Protein AF-A0A9E1F3G1-F1 (afdb_monomer_lite)

pLDDT: mean 95.12, std 5.22, range [64.0, 98.62]

Structure (mmCIF, N/CA/C/O backbone):
data_AF-A0A9E1F3G1-F1
#
_entry.id   AF-A0A9E1F3G1-F1
#
loop_
_atom_site.group_PDB
_atom_site.id
_atom_site.type_symbol
_atom_site.label_atom_id
_atom_site.label_alt_id
_atom_site.label_comp_id
_atom_site.label_asym_id
_atom_site.label_entity_id
_atom_site.label_seq_id
_atom_site.pdbx_PDB_ins_code
_atom_site.Cartn_x
_atom_site.Cartn_y
_atom_site.Cartn_z
_atom_site.occupancy
_atom_site.B_iso_or_equiv
_atom_site.auth_seq_id
_atom_site.auth_comp_id
_atom_site.auth_asym_id
_atom_site.auth_atom_id
_atom_site.pdbx_PDB_model_num
ATOM 1 N N . THR A 1 1 ? -1.605 -14.937 11.544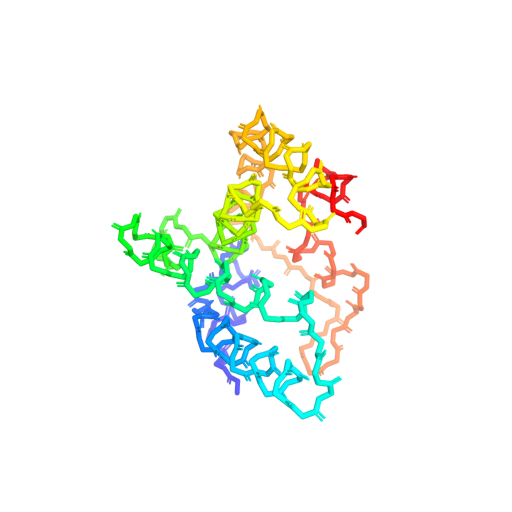 1.00 64.00 1 THR A N 1
ATOM 2 C CA . THR A 1 1 ? -2.097 -13.555 11.358 1.00 64.00 1 THR A CA 1
ATOM 3 C C . THR A 1 1 ? -2.115 -12.874 12.709 1.00 64.00 1 THR A C 1
ATOM 5 O O . THR A 1 1 ? -2.371 -13.558 13.688 1.00 64.00 1 THR A O 1
ATOM 8 N N . ALA A 1 2 ? -1.745 -11.596 12.797 1.00 84.88 2 ALA A N 1
ATOM 9 C CA . ALA A 1 2 ? -1.606 -10.868 14.062 1.00 84.88 2 ALA A CA 1
ATOM 10 C C . ALA A 1 2 ? -2.994 -10.458 14.616 1.00 84.88 2 ALA A C 1
ATOM 12 O O . ALA A 1 2 ? -3.563 -9.473 14.147 1.00 84.88 2 ALA A O 1
ATOM 13 N N . PRO A 1 3 ? -3.578 -11.190 15.588 1.00 90.81 3 PRO A N 1
ATOM 14 C CA . PRO A 1 3 ? -4.987 -11.020 15.960 1.00 90.81 3 PRO A CA 1
ATOM 15 C C . PRO A 1 3 ? -5.260 -9.692 16.678 1.00 90.81 3 PRO A C 1
ATOM 17 O O . PRO A 1 3 ? -6.358 -9.149 16.568 1.00 90.81 3 PRO A O 1
ATOM 20 N N . THR A 1 4 ? -4.259 -9.153 17.378 1.00 93.19 4 THR A N 1
ATOM 21 C CA . THR A 1 4 ? -4.335 -7.857 18.063 1.00 93.19 4 THR A CA 1
ATOM 22 C C . THR A 1 4 ? -4.555 -6.711 17.081 1.00 93.19 4 THR A C 1
ATOM 24 O O . THR A 1 4 ? -5.342 -5.821 17.371 1.00 93.19 4 THR A O 1
ATOM 27 N N . LEU A 1 5 ? -3.947 -6.773 15.892 1.00 94.25 5 LEU A N 1
ATOM 28 C CA . LEU A 1 5 ? -4.101 -5.731 14.873 1.00 94.25 5 LEU A CA 1
ATOM 29 C C . LEU A 1 5 ? -5.523 -5.685 14.313 1.00 94.25 5 LEU A C 1
ATOM 31 O O . LEU A 1 5 ? -6.065 -4.614 14.079 1.00 94.25 5 LEU A O 1
ATOM 35 N N . VAL A 1 6 ? -6.166 -6.847 14.165 1.00 93.88 6 VAL A N 1
ATOM 36 C CA . VAL A 1 6 ? -7.577 -6.913 13.752 1.00 93.88 6 VAL A CA 1
ATOM 37 C C . VAL A 1 6 ? -8.485 -6.320 14.829 1.00 93.88 6 VAL A C 1
ATOM 39 O O . VAL A 1 6 ? -9.472 -5.663 14.512 1.00 93.88 6 VAL A O 1
ATOM 42 N N . LYS A 1 7 ? -8.154 -6.528 16.110 1.00 92.94 7 LYS A N 1
ATOM 43 C CA . LYS A 1 7 ? -8.882 -5.908 17.221 1.00 92.94 7 LYS A CA 1
ATOM 44 C C . LYS A 1 7 ? -8.735 -4.383 17.199 1.00 92.94 7 LYS A C 1
ATOM 46 O O . LYS A 1 7 ? -9.735 -3.692 17.352 1.00 92.94 7 LYS A O 1
ATOM 51 N N . GLU A 1 8 ? -7.526 -3.870 16.981 1.00 93.06 8 GLU A N 1
ATOM 52 C CA . GLU A 1 8 ? -7.282 -2.426 16.870 1.00 93.06 8 GLU A CA 1
ATOM 53 C C . GLU A 1 8 ? -8.011 -1.812 15.678 1.00 93.06 8 GLU A C 1
ATOM 55 O O . GLU A 1 8 ? -8.708 -0.815 15.858 1.00 93.06 8 GLU A O 1
ATOM 60 N N . LEU A 1 9 ? -7.962 -2.458 14.509 1.00 95.81 9 LEU A N 1
ATOM 61 C CA . LEU A 1 9 ? -8.747 -2.035 13.354 1.00 95.81 9 LEU A CA 1
ATOM 62 C C . LEU A 1 9 ? -10.241 -2.035 13.688 1.00 95.81 9 LEU A C 1
ATOM 64 O O . LEU A 1 9 ? -10.928 -1.081 13.357 1.00 95.81 9 LEU A O 1
ATOM 68 N N . LYS A 1 10 ? -10.749 -3.053 14.396 1.00 95.94 10 LYS A N 1
ATOM 69 C CA . LYS A 1 10 ? -12.161 -3.098 14.793 1.00 95.94 10 LYS A CA 1
ATOM 70 C C . LYS A 1 10 ? -12.554 -1.927 15.693 1.00 95.94 10 LYS A C 1
ATOM 72 O O . LYS A 1 10 ? -13.602 -1.327 15.488 1.00 95.94 10 LYS A O 1
ATOM 77 N N . GLU A 1 11 ? -11.762 -1.663 16.727 1.00 96.25 11 GLU A N 1
ATOM 78 C CA . GLU A 1 11 ? -12.112 -0.713 17.789 1.00 96.25 11 GLU A CA 1
ATOM 79 C C . GLU A 1 11 ? -11.822 0.740 17.409 1.00 96.25 11 GLU A C 1
ATOM 81 O O . GLU A 1 11 ? -12.484 1.639 17.922 1.00 96.25 11 GLU A O 1
ATOM 86 N N . LYS A 1 12 ? -10.820 0.964 16.554 1.00 96.06 12 LYS A N 1
ATOM 87 C CA . LYS A 1 12 ? -10.267 2.293 16.271 1.00 96.06 12 LYS A CA 1
ATOM 88 C C . LYS A 1 12 ? -10.171 2.612 14.788 1.00 96.06 12 LYS A C 1
ATOM 90 O O . LYS A 1 12 ? -9.625 3.657 14.463 1.00 96.06 12 LYS A O 1
ATOM 95 N N . ASN A 1 13 ? -10.602 1.716 13.906 1.00 96.69 13 ASN A N 1
ATOM 96 C CA . ASN A 1 13 ? -10.420 1.860 12.467 1.00 96.69 13 ASN A CA 1
ATOM 97 C C . ASN A 1 13 ? -8.967 2.212 12.087 1.00 96.69 13 ASN A C 1
ATOM 99 O O . ASN A 1 13 ? -8.761 2.991 11.173 1.00 96.69 13 ASN A O 1
ATOM 103 N N . HIS A 1 14 ? -7.974 1.664 12.799 1.00 96.06 14 HIS A N 1
ATOM 104 C CA . HIS A 1 14 ? -6.549 1.914 12.555 1.00 96.06 14 HIS A CA 1
ATOM 105 C C . HIS A 1 14 ? -5.794 0.588 12.482 1.00 96.06 14 HIS A C 1
ATOM 107 O O . HIS A 1 14 ? -5.856 -0.215 13.418 1.00 96.06 14 HIS A O 1
ATOM 113 N N . LEU A 1 15 ? -5.088 0.341 11.382 1.00 96.38 15 LEU A N 1
ATOM 114 C CA . LEU A 1 15 ? -4.343 -0.884 11.111 1.00 96.38 15 LEU A CA 1
ATOM 115 C C . LEU A 1 15 ? -2.836 -0.608 11.079 1.00 96.38 15 LEU A C 1
ATOM 117 O O . LEU A 1 15 ? -2.339 0.130 10.229 1.00 96.38 15 LEU A O 1
ATOM 121 N N . LEU A 1 16 ? -2.094 -1.290 11.955 1.00 96.06 16 LEU A N 1
ATOM 122 C CA . LEU A 1 16 ? -0.626 -1.223 12.054 1.00 96.06 16 LEU A CA 1
ATOM 123 C C . LEU A 1 16 ? 0.078 -2.414 11.379 1.00 96.06 16 LEU A C 1
ATOM 125 O O . LEU A 1 16 ? 1.143 -2.849 11.817 1.00 96.06 16 LEU A O 1
ATOM 129 N N . TRP A 1 17 ? -0.538 -3.010 10.358 1.00 97.12 17 TRP A N 1
ATOM 130 C CA . TRP A 1 17 ? 0.063 -4.127 9.636 1.00 97.12 17 TRP A CA 1
ATOM 131 C C . TRP A 1 17 ? 1.067 -3.615 8.602 1.00 97.12 17 TRP A C 1
ATOM 133 O O . TRP A 1 17 ? 0.694 -3.061 7.571 1.00 97.12 17 TRP A O 1
ATOM 143 N N . ASP A 1 18 ? 2.355 -3.839 8.845 1.00 96.94 18 ASP A N 1
ATOM 144 C CA . ASP A 1 18 ? 3.379 -3.487 7.866 1.00 96.94 18 ASP A CA 1
ATOM 145 C C . ASP A 1 18 ? 3.392 -4.479 6.692 1.00 96.94 18 ASP A C 1
ATOM 147 O O . ASP A 1 18 ? 3.753 -5.650 6.833 1.00 96.94 18 ASP A O 1
ATOM 151 N N . SER A 1 19 ? 3.010 -3.980 5.516 1.00 98.12 19 SER A N 1
ATOM 152 C CA . SER A 1 19 ? 2.954 -4.745 4.266 1.00 98.12 19 SER A CA 1
ATOM 153 C C . SER A 1 19 ? 4.284 -4.750 3.500 1.00 98.12 19 SER A C 1
ATOM 155 O O . SER A 1 19 ? 4.341 -5.264 2.385 1.00 98.12 19 SER A O 1
ATOM 157 N N . LEU A 1 20 ? 5.383 -4.240 4.077 1.00 97.88 20 LEU A N 1
ATOM 158 C CA . LEU A 1 20 ? 6.707 -4.231 3.438 1.00 97.88 20 LEU A CA 1
ATOM 159 C C . LEU A 1 20 ? 7.121 -5.609 2.896 1.00 97.88 20 LEU A C 1
ATOM 161 O O . LEU A 1 20 ? 7.651 -5.714 1.790 1.00 97.88 20 LEU A O 1
ATOM 165 N N . GLY A 1 21 ? 6.845 -6.680 3.645 1.00 98.06 21 GLY A N 1
ATOM 166 C CA . GLY A 1 21 ? 7.125 -8.047 3.199 1.00 98.06 21 GLY A CA 1
ATOM 167 C C . GLY A 1 21 ? 6.362 -8.440 1.928 1.00 98.06 21 GLY A C 1
ATOM 168 O O . GLY A 1 21 ? 6.907 -9.144 1.080 1.00 98.06 21 GLY A O 1
ATOM 169 N N . GLU A 1 22 ? 5.131 -7.952 1.764 1.00 98.56 22 GLU A N 1
ATOM 170 C CA . GLU A 1 22 ? 4.305 -8.176 0.572 1.00 98.56 22 GLU A CA 1
ATOM 171 C C . GLU A 1 22 ? 4.869 -7.414 -0.631 1.00 98.56 22 GLU A C 1
ATOM 173 O O . GLU A 1 22 ? 4.962 -7.973 -1.723 1.00 98.56 22 GLU A O 1
ATOM 178 N N . PHE A 1 23 ? 5.332 -6.179 -0.423 1.00 98.50 23 PHE A N 1
ATOM 179 C CA . PHE A 1 23 ? 5.933 -5.355 -1.476 1.00 98.50 23 PHE A CA 1
ATOM 180 C C . PHE A 1 23 ? 7.233 -5.976 -2.003 1.00 98.50 23 PHE A C 1
ATOM 182 O O . PHE A 1 23 ? 7.432 -6.096 -3.214 1.00 98.50 23 PHE A O 1
ATOM 189 N N . LEU A 1 24 ? 8.090 -6.449 -1.093 1.00 98.25 24 LEU A N 1
ATOM 190 C CA . LEU A 1 24 ? 9.332 -7.145 -1.434 1.00 98.25 24 LEU A CA 1
ATOM 191 C C . LEU A 1 24 ? 9.057 -8.471 -2.156 1.00 98.25 24 LEU A C 1
ATOM 193 O O . LEU A 1 24 ? 9.705 -8.779 -3.159 1.00 98.25 24 LEU A O 1
ATOM 197 N N . ALA A 1 25 ? 8.071 -9.241 -1.686 1.00 98.56 25 ALA A N 1
ATOM 198 C CA . ALA A 1 25 ? 7.672 -10.488 -2.330 1.00 98.56 25 ALA A CA 1
ATOM 199 C C . ALA A 1 25 ? 7.104 -10.254 -3.741 1.00 98.56 25 ALA A C 1
ATOM 201 O O . ALA A 1 25 ? 7.432 -11.004 -4.663 1.00 98.56 25 ALA A O 1
ATOM 202 N N . LEU A 1 26 ? 6.294 -9.207 -3.932 1.00 98.62 26 LEU A N 1
ATOM 203 C CA . LEU A 1 26 ? 5.755 -8.828 -5.238 1.00 98.62 26 LEU A CA 1
ATOM 204 C C . LEU A 1 26 ? 6.871 -8.429 -6.205 1.00 98.62 26 LEU A C 1
ATOM 206 O O . LEU A 1 26 ? 6.881 -8.896 -7.345 1.00 98.62 26 LEU A O 1
ATOM 210 N N . SER A 1 27 ? 7.836 -7.628 -5.749 1.00 97.75 27 SER A N 1
ATOM 211 C CA . SER A 1 27 ? 8.983 -7.248 -6.573 1.00 97.75 27 SER A CA 1
ATOM 212 C C . SER A 1 27 ? 9.779 -8.469 -7.039 1.00 97.75 27 SER A C 1
ATOM 214 O O . SER A 1 27 ? 9.985 -8.633 -8.242 1.00 97.75 27 SER A O 1
ATOM 216 N N . ALA A 1 28 ? 10.124 -9.384 -6.126 1.00 98.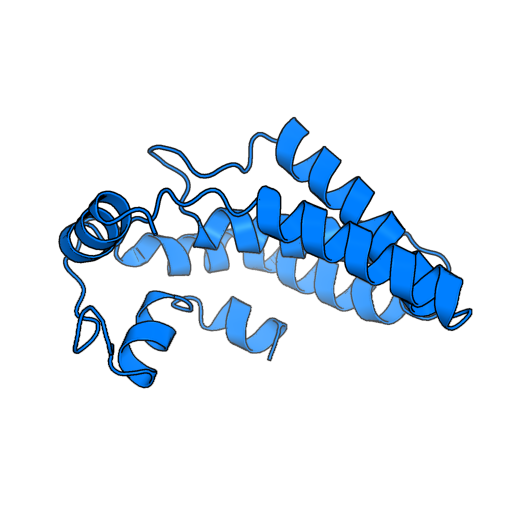06 28 ALA A N 1
ATOM 217 C CA . ALA A 1 28 ? 10.822 -10.625 -6.466 1.00 98.06 28 ALA A CA 1
ATOM 218 C C . ALA A 1 28 ? 10.001 -11.525 -7.412 1.00 98.06 28 ALA A C 1
ATOM 220 O O . ALA A 1 28 ? 10.550 -12.167 -8.311 1.00 98.06 28 ALA A O 1
ATOM 221 N N . SER A 1 29 ? 8.673 -11.557 -7.247 1.00 98.44 29 SER A N 1
ATOM 222 C CA . SER A 1 29 ? 7.765 -12.293 -8.134 1.00 98.44 29 SER A CA 1
ATOM 223 C C . SER A 1 29 ? 7.787 -11.744 -9.565 1.00 98.44 29 SER A C 1
ATOM 225 O O . SER A 1 29 ? 7.906 -12.509 -10.529 1.00 98.44 29 SER A O 1
ATOM 227 N N . LEU A 1 30 ? 7.734 -10.417 -9.714 1.00 98.25 30 LEU A N 1
ATOM 228 C CA . LEU A 1 30 ? 7.825 -9.730 -11.004 1.00 98.25 30 LEU A CA 1
ATOM 229 C C . LEU A 1 30 ? 9.201 -9.927 -11.657 1.00 98.25 30 LEU A C 1
ATOM 231 O O . LEU A 1 30 ? 9.276 -10.177 -12.860 1.00 98.25 30 LEU A O 1
ATOM 235 N N . GLU A 1 31 ? 10.275 -9.896 -10.869 1.00 97.69 31 GLU A N 1
ATOM 236 C CA . GLU A 1 31 ? 11.644 -10.148 -11.330 1.00 97.69 31 GLU A CA 1
ATOM 237 C C . GLU A 1 31 ? 11.800 -11.582 -11.867 1.00 97.69 31 GLU A C 1
ATOM 239 O O . GLU A 1 31 ? 12.320 -11.805 -12.967 1.00 97.69 31 GLU A O 1
ATOM 244 N N . HIS A 1 32 ? 11.255 -12.568 -11.146 1.00 98.06 32 HIS A N 1
ATOM 245 C CA . HIS A 1 32 ? 11.219 -13.956 -11.599 1.00 98.06 32 HIS A CA 1
ATOM 246 C C . HIS A 1 32 ? 10.401 -14.115 -12.890 1.00 98.06 32 HIS A C 1
ATOM 248 O O . HIS A 1 32 ? 10.839 -14.798 -13.821 1.00 98.06 32 HIS A O 1
ATOM 254 N N . LEU A 1 33 ? 9.236 -13.462 -12.990 1.00 97.75 33 LEU A N 1
ATOM 255 C CA . LEU A 1 33 ? 8.420 -13.458 -14.207 1.00 97.75 33 LEU A CA 1
ATOM 256 C C . LEU A 1 33 ? 9.184 -12.854 -15.393 1.00 97.75 33 LEU A C 1
ATOM 258 O O . LEU A 1 33 ? 9.157 -13.417 -16.493 1.00 97.75 33 LEU A O 1
ATOM 262 N N . ALA A 1 34 ? 9.885 -11.742 -15.172 1.00 97.12 34 ALA A N 1
ATOM 263 C CA . ALA A 1 34 ? 10.706 -11.083 -16.175 1.00 97.12 34 ALA A CA 1
ATOM 264 C C . ALA A 1 34 ? 11.800 -12.009 -16.710 1.00 97.12 34 ALA A C 1
ATOM 266 O O . ALA A 1 34 ? 11.939 -12.142 -17.925 1.00 97.12 34 ALA A O 1
ATOM 267 N N . PHE A 1 35 ? 12.519 -12.698 -15.822 1.00 97.00 35 PHE A N 1
ATOM 268 C CA . PHE A 1 35 ? 13.568 -13.646 -16.192 1.00 97.00 35 PHE A CA 1
ATOM 269 C C . PHE A 1 35 ? 13.011 -14.880 -16.919 1.00 97.00 35 PHE A C 1
ATOM 271 O O . PHE A 1 35 ? 13.433 -15.200 -18.031 1.00 97.00 35 PHE A O 1
ATOM 278 N N . PHE A 1 36 ? 12.030 -15.563 -16.321 1.00 96.88 36 PHE A N 1
ATOM 279 C CA . PHE A 1 36 ? 11.528 -16.845 -16.820 1.00 96.88 36 PHE A CA 1
ATOM 280 C C . PHE A 1 36 ? 10.732 -16.714 -18.125 1.00 96.88 36 PHE A C 1
ATOM 282 O O . PHE A 1 36 ? 10.790 -17.591 -18.988 1.00 96.88 36 PHE A O 1
ATOM 289 N N . ARG A 1 37 ? 9.967 -15.626 -18.282 1.00 96.75 37 ARG A N 1
ATOM 290 C CA . ARG A 1 37 ? 9.139 -15.374 -19.474 1.00 96.75 37 ARG A CA 1
ATOM 291 C C . ARG A 1 37 ? 9.726 -14.334 -20.421 1.00 96.75 37 ARG A C 1
ATOM 293 O O . ARG A 1 37 ? 9.084 -14.043 -21.430 1.00 96.75 37 ARG A O 1
ATOM 300 N N . GLN A 1 38 ? 10.908 -13.792 -20.120 1.00 95.62 38 GLN A N 1
ATOM 301 C CA . GLN A 1 38 ? 11.553 -12.732 -20.903 1.00 95.62 38 GLN A CA 1
ATOM 302 C C . GLN A 1 38 ? 10.613 -11.530 -21.128 1.00 95.62 38 GLN A C 1
ATOM 304 O O . GLN A 1 38 ? 10.535 -10.965 -22.220 1.00 95.62 38 GLN A O 1
ATOM 309 N N . LYS A 1 39 ? 9.845 -11.171 -20.088 1.00 95.12 39 LYS A N 1
ATOM 310 C CA . LYS A 1 39 ? 8.858 -10.082 -20.115 1.00 95.12 39 LYS A CA 1
ATOM 311 C C . LYS A 1 39 ? 9.507 -8.780 -19.669 1.00 95.12 39 LYS A C 1
ATOM 313 O O . LYS A 1 39 ? 9.817 -8.605 -18.493 1.00 95.12 39 LYS A O 1
ATOM 318 N N . LYS A 1 40 ? 9.704 -7.865 -20.618 1.00 93.44 40 LYS A N 1
ATOM 319 C CA . LYS A 1 40 ? 10.354 -6.571 -20.368 1.00 93.44 40 LYS A CA 1
ATOM 320 C C . LYS A 1 40 ? 9.504 -5.677 -19.470 1.00 93.44 40 LYS A C 1
ATOM 322 O O . LYS A 1 40 ? 10.047 -4.998 -18.614 1.00 93.44 40 LYS A O 1
ATOM 327 N N . GLU A 1 41 ? 8.188 -5.752 -19.614 1.00 93.75 41 GLU A N 1
ATOM 328 C CA . GLU A 1 41 ? 7.217 -5.003 -18.820 1.00 93.75 41 GLU A CA 1
ATOM 329 C C . GLU A 1 41 ? 7.253 -5.437 -17.348 1.00 93.75 41 GLU A C 1
ATOM 331 O O . GLU A 1 41 ? 7.224 -4.604 -16.452 1.00 93.75 41 GLU A O 1
ATOM 336 N N . ALA A 1 42 ? 7.396 -6.742 -17.084 1.00 95.88 42 ALA A N 1
ATOM 337 C CA . ALA A 1 42 ? 7.552 -7.254 -15.721 1.00 95.88 42 ALA A CA 1
ATOM 338 C C . ALA A 1 42 ? 8.873 -6.791 -15.087 1.00 95.88 42 ALA A C 1
ATOM 340 O O . ALA A 1 42 ? 8.909 -6.486 -13.897 1.00 95.88 42 ALA A O 1
ATOM 341 N N . LYS A 1 43 ? 9.943 -6.694 -15.892 1.00 95.06 43 LYS A N 1
ATOM 342 C CA . LYS A 1 43 ? 11.227 -6.143 -15.444 1.00 95.06 43 LYS A CA 1
ATOM 343 C C . LYS A 1 43 ? 11.080 -4.673 -15.054 1.00 95.06 43 LYS A C 1
ATOM 345 O O . LYS A 1 43 ? 11.504 -4.291 -13.973 1.00 95.06 43 LYS A O 1
ATOM 350 N N . GLU A 1 44 ? 10.455 -3.882 -15.920 1.00 95.00 44 GLU A N 1
ATOM 351 C CA . GLU A 1 44 ? 10.196 -2.456 -15.700 1.00 95.00 44 GLU A CA 1
ATOM 352 C C . GLU A 1 44 ? 9.382 -2.230 -14.414 1.00 95.00 44 GLU A C 1
ATOM 354 O O . GLU A 1 44 ? 9.789 -1.440 -13.563 1.00 95.00 44 GLU A O 1
ATOM 359 N N . LEU A 1 45 ? 8.308 -3.007 -14.224 1.00 96.44 45 LEU A N 1
ATOM 360 C CA . LEU A 1 45 ? 7.481 -2.986 -13.015 1.00 96.44 45 LEU A CA 1
ATOM 361 C C . LEU A 1 45 ? 8.280 -3.334 -11.751 1.00 96.44 45 LEU A C 1
ATOM 363 O O . LEU A 1 45 ? 8.179 -2.612 -10.763 1.00 96.44 45 LEU A O 1
ATOM 367 N N . SER A 1 46 ? 9.076 -4.409 -11.780 1.00 97.19 46 SER A N 1
ATOM 368 C CA . SER A 1 46 ? 9.906 -4.842 -10.645 1.00 97.19 46 SER A CA 1
ATOM 369 C C . SER A 1 46 ? 10.970 -3.803 -10.279 1.00 97.19 46 SER A C 1
ATOM 371 O O . SER A 1 46 ? 11.095 -3.420 -9.118 1.00 97.19 46 SER A O 1
ATOM 373 N N . GLU A 1 47 ? 11.699 -3.280 -11.268 1.00 96.19 47 GLU A N 1
ATOM 374 C CA . GLU A 1 47 ? 12.738 -2.275 -11.038 1.00 96.19 47 GLU A CA 1
ATOM 375 C C . GLU A 1 47 ? 12.153 -0.973 -10.474 1.00 96.19 47 GLU A C 1
ATOM 377 O O . GLU A 1 47 ? 12.744 -0.379 -9.570 1.00 96.19 47 GLU A O 1
ATOM 382 N N . ALA A 1 48 ? 10.995 -0.533 -10.975 1.00 97.38 48 ALA A N 1
ATOM 383 C CA . ALA A 1 48 ? 10.297 0.629 -10.436 1.00 97.38 48 ALA A CA 1
ATOM 384 C C . ALA A 1 48 ? 9.753 0.374 -9.023 1.00 97.38 48 ALA A C 1
ATOM 386 O O . ALA A 1 48 ? 9.883 1.248 -8.169 1.00 97.38 48 ALA A O 1
ATOM 387 N N . LEU A 1 49 ? 9.218 -0.821 -8.743 1.00 98.38 49 LEU A N 1
ATOM 388 C CA . LEU A 1 49 ? 8.731 -1.183 -7.410 1.00 98.38 49 LEU A CA 1
ATOM 389 C C . LEU A 1 49 ? 9.872 -1.212 -6.387 1.00 98.38 49 LEU A C 1
ATOM 391 O O . LEU A 1 49 ? 9.716 -0.696 -5.288 1.00 98.38 49 LEU A O 1
ATOM 395 N N . ASN A 1 50 ? 11.044 -1.739 -6.753 1.00 98.19 50 ASN A N 1
ATOM 396 C CA . ASN A 1 50 ? 12.229 -1.711 -5.889 1.00 98.19 50 ASN A CA 1
ATOM 397 C C . ASN A 1 50 ? 12.637 -0.278 -5.516 1.00 98.19 50 ASN A C 1
ATOM 399 O O . ASN A 1 50 ? 12.940 -0.006 -4.354 1.00 98.19 50 ASN A O 1
ATOM 403 N N . ARG A 1 51 ? 12.618 0.653 -6.480 1.00 98.31 51 ARG A N 1
ATOM 404 C CA . ARG A 1 51 ? 12.898 2.075 -6.211 1.00 98.31 51 ARG A CA 1
ATOM 405 C C . ARG A 1 51 ? 11.804 2.723 -5.362 1.00 98.31 51 ARG A C 1
ATOM 407 O O . ARG A 1 51 ? 12.123 3.467 -4.442 1.00 98.31 51 ARG A O 1
ATOM 414 N N . ALA A 1 52 ? 10.541 2.384 -5.606 1.00 98.44 52 ALA A N 1
ATOM 415 C CA . ALA A 1 52 ? 9.417 2.867 -4.813 1.00 98.44 52 ALA A CA 1
ATOM 416 C C . ALA A 1 52 ? 9.474 2.388 -3.356 1.00 98.44 52 ALA A C 1
ATOM 418 O O . ALA A 1 52 ? 9.208 3.172 -2.451 1.00 98.44 52 ALA A O 1
ATOM 419 N N . VAL A 1 53 ? 9.878 1.134 -3.113 1.00 98.56 53 VAL A N 1
ATOM 420 C CA . VAL A 1 53 ? 10.115 0.607 -1.760 1.00 98.56 53 VAL A CA 1
ATOM 421 C C . VAL A 1 53 ? 11.258 1.359 -1.073 1.00 98.56 53 VAL A C 1
ATOM 423 O O . VAL A 1 53 ? 11.155 1.647 0.115 1.00 98.56 53 VAL A O 1
ATOM 426 N N . ALA A 1 54 ? 12.320 1.729 -1.796 1.00 98.12 54 ALA A N 1
ATOM 427 C CA . ALA A 1 54 ? 13.375 2.567 -1.226 1.00 98.12 54 ALA A CA 1
ATOM 428 C C . ALA A 1 54 ? 12.828 3.940 -0.792 1.00 98.12 54 ALA A C 1
ATOM 430 O O . ALA A 1 54 ? 12.987 4.304 0.368 1.00 98.12 54 ALA A O 1
ATOM 431 N N . SER A 1 55 ? 12.089 4.643 -1.661 1.00 98.19 55 SER A N 1
ATOM 432 C CA . SER A 1 55 ? 11.442 5.921 -1.308 1.00 98.19 55 SER A CA 1
ATOM 433 C C . SER A 1 55 ? 10.453 5.787 -0.147 1.00 98.19 55 SER A C 1
ATOM 435 O O . SER A 1 55 ? 10.426 6.628 0.745 1.00 98.19 55 SER A O 1
ATOM 437 N N . TYR A 1 56 ? 9.683 4.700 -0.111 1.00 97.88 56 TYR A N 1
ATOM 438 C CA . TYR A 1 56 ? 8.774 4.362 0.985 1.00 97.88 56 TYR A CA 1
ATOM 439 C C . TYR A 1 56 ? 9.483 4.263 2.342 1.00 97.88 56 TYR A C 1
ATOM 441 O O . TYR A 1 56 ? 8.968 4.765 3.345 1.00 97.88 56 TYR A O 1
ATOM 449 N N . LEU A 1 57 ? 10.668 3.647 2.374 1.00 97.88 57 LEU A N 1
ATOM 450 C CA . LEU A 1 57 ? 11.484 3.539 3.582 1.00 97.88 57 LEU A CA 1
ATOM 451 C C . LEU A 1 57 ? 12.163 4.871 3.928 1.00 97.88 57 LEU A C 1
ATOM 453 O O . LEU A 1 57 ? 12.118 5.282 5.087 1.00 97.88 57 LEU A O 1
ATOM 457 N N . ASP A 1 58 ? 12.737 5.558 2.938 1.00 98.19 58 ASP A N 1
ATOM 458 C CA . ASP A 1 58 ? 13.439 6.835 3.118 1.00 98.19 58 ASP A CA 1
ATOM 459 C C . ASP A 1 58 ? 12.504 7.937 3.643 1.00 98.19 58 ASP A C 1
ATOM 461 O O . ASP A 1 58 ? 12.881 8.722 4.514 1.00 98.19 58 ASP A O 1
ATOM 465 N N . GLU A 1 59 ? 11.260 7.972 3.158 1.00 97.75 59 GLU A N 1
ATOM 466 C CA . GLU A 1 59 ? 10.227 8.916 3.600 1.00 97.75 59 GLU A CA 1
ATOM 467 C C . GLU A 1 59 ? 9.435 8.428 4.826 1.00 97.75 59 GLU A C 1
ATOM 469 O O . GLU A 1 59 ? 8.475 9.079 5.247 1.00 97.75 59 GLU A O 1
ATOM 474 N N . ASN A 1 60 ? 9.830 7.293 5.413 1.00 96.56 60 ASN A N 1
ATOM 475 C CA . ASN A 1 60 ? 9.207 6.686 6.587 1.00 96.56 60 ASN A CA 1
ATOM 476 C C . ASN A 1 60 ? 7.679 6.526 6.452 1.00 96.56 60 ASN A C 1
ATOM 478 O O . ASN A 1 60 ? 6.919 6.817 7.379 1.00 96.56 60 ASN A O 1
ATOM 482 N N . LYS A 1 61 ? 7.212 6.040 5.297 1.00 97.88 61 LYS A N 1
ATOM 483 C CA . LYS A 1 61 ? 5.785 5.782 5.027 1.00 97.88 61 LYS A CA 1
ATOM 484 C C . LYS A 1 61 ? 5.309 4.427 5.561 1.00 97.88 61 LYS A C 1
ATOM 486 O O . LYS A 1 61 ? 4.315 3.880 5.092 1.00 97.88 61 LYS A O 1
ATOM 491 N N . THR A 1 62 ? 6.009 3.896 6.563 1.00 96.50 62 THR A N 1
ATOM 492 C CA . THR A 1 62 ? 5.637 2.666 7.271 1.00 96.50 62 THR A CA 1
ATOM 493 C C . THR A 1 62 ? 4.501 2.918 8.263 1.00 96.50 62 THR A C 1
ATOM 495 O O . THR A 1 62 ? 4.474 3.990 8.885 1.00 96.50 62 THR A O 1
ATOM 498 N N . PRO A 1 63 ? 3.565 1.960 8.445 1.00 96.75 63 PRO A N 1
ATOM 499 C CA . PRO A 1 63 ? 2.482 2.122 9.404 1.00 96.75 63 PRO A CA 1
ATOM 500 C C . PRO A 1 63 ? 3.006 2.399 10.811 1.00 96.75 63 PRO A C 1
ATOM 502 O O . PRO A 1 63 ? 3.917 1.733 11.306 1.00 96.75 63 PRO A O 1
ATOM 505 N N . ASN A 1 64 ? 2.427 3.397 11.465 1.00 94.69 64 ASN A N 1
ATOM 506 C CA . ASN A 1 64 ? 2.805 3.839 12.798 1.00 94.69 64 ASN A CA 1
ATOM 507 C C . ASN A 1 64 ? 1.593 4.458 13.514 1.00 94.69 64 ASN A C 1
ATOM 509 O O . ASN A 1 64 ? 0.461 4.370 13.045 1.00 94.69 64 ASN A O 1
ATOM 513 N N . ALA A 1 65 ? 1.809 5.075 14.676 1.00 91.44 65 ALA A N 1
ATOM 514 C CA . ALA A 1 65 ? 0.725 5.625 15.491 1.00 91.44 65 ALA A CA 1
ATOM 515 C C . ALA A 1 65 ? -0.135 6.691 14.782 1.00 91.44 65 ALA A C 1
ATOM 517 O O . ALA A 1 65 ? -1.249 6.939 15.231 1.00 91.44 65 ALA A O 1
ATOM 518 N N . THR A 1 66 ? 0.374 7.326 13.723 1.00 90.81 66 THR A N 1
ATOM 519 C CA . THR A 1 66 ? -0.327 8.368 12.960 1.00 90.81 66 THR A CA 1
ATOM 520 C C . THR A 1 66 ? -0.509 8.029 11.484 1.00 90.81 66 THR A C 1
ATOM 522 O O . THR A 1 66 ? -1.104 8.832 10.783 1.00 90.81 66 THR A O 1
ATOM 525 N N . LEU A 1 67 ? 0.062 6.919 11.003 1.00 95.00 67 LEU A N 1
ATOM 526 C CA . LEU A 1 67 ? -0.016 6.504 9.601 1.00 95.00 67 LEU A CA 1
ATOM 527 C C . LEU A 1 67 ? -0.538 5.071 9.529 1.00 95.00 67 LEU A C 1
ATOM 529 O O . LEU A 1 67 ? 0.081 4.150 10.062 1.00 95.00 67 LEU A O 1
ATOM 533 N N . ASP A 1 68 ? -1.679 4.890 8.886 1.00 95.69 68 ASP A N 1
ATOM 534 C CA . ASP A 1 68 ? -2.348 3.607 8.716 1.00 95.69 68 ASP A CA 1
ATOM 535 C C . ASP A 1 68 ? -1.722 2.770 7.583 1.00 95.69 68 ASP A C 1
ATOM 537 O O . ASP A 1 68 ? -1.110 3.277 6.642 1.00 95.69 68 ASP A O 1
ATOM 541 N N . THR A 1 69 ? -1.930 1.455 7.620 1.00 97.69 69 THR A N 1
ATOM 542 C CA . THR A 1 69 ? -1.608 0.530 6.515 1.00 97.69 69 THR A CA 1
ATOM 543 C C . THR A 1 69 ? -2.154 0.989 5.156 1.00 97.69 69 THR A C 1
ATOM 545 O O . THR A 1 69 ? -1.457 0.901 4.149 1.00 97.69 69 THR A O 1
ATOM 548 N N . ARG A 1 70 ? -3.381 1.508 5.103 1.00 98.06 70 ARG A N 1
ATOM 549 C CA . ARG A 1 70 ? -4.045 1.993 3.883 1.00 98.06 70 ARG A CA 1
ATOM 550 C C . ARG A 1 70 ? -3.356 3.235 3.315 1.00 98.06 70 ARG A C 1
ATOM 552 O O . ARG A 1 70 ? -3.190 3.340 2.102 1.00 98.06 70 ARG A O 1
ATOM 559 N N . GLU A 1 71 ? -2.892 4.140 4.175 1.00 98.25 71 GLU A N 1
ATOM 560 C CA . GLU A 1 71 ? -2.092 5.302 3.765 1.00 98.25 71 GLU A CA 1
ATOM 561 C C . GLU A 1 71 ? -0.699 4.875 3.281 1.00 98.25 71 GLU A C 1
ATOM 563 O O . GLU A 1 71 ? -0.207 5.372 2.270 1.00 98.25 71 GLU A O 1
ATOM 568 N N . SER A 1 72 ? -0.083 3.900 3.955 1.00 98.31 72 SER A N 1
ATOM 569 C CA . SER A 1 72 ? 1.172 3.264 3.529 1.00 98.31 72 SER A CA 1
ATOM 570 C C . SER A 1 72 ? 1.049 2.657 2.121 1.00 98.31 72 SER A C 1
ATOM 572 O O . SER A 1 72 ? 1.915 2.878 1.269 1.00 98.31 72 SER A O 1
ATOM 574 N N . HIS A 1 73 ? -0.064 1.973 1.829 1.00 98.44 73 HIS A N 1
ATOM 575 C CA . HIS A 1 73 ? -0.371 1.445 0.494 1.00 98.44 73 HIS A CA 1
ATOM 576 C C . HIS A 1 73 ? -0.558 2.557 -0.542 1.00 98.44 73 HIS A C 1
ATOM 578 O O . HIS A 1 73 ? -0.037 2.438 -1.652 1.00 98.44 73 HIS A O 1
ATOM 584 N N . PHE A 1 74 ? -1.247 3.649 -0.188 1.00 98.50 74 PHE A N 1
ATOM 585 C CA . PHE A 1 74 ? -1.359 4.824 -1.058 1.00 98.50 74 PHE A CA 1
ATOM 586 C C . PHE A 1 74 ? 0.024 5.391 -1.413 1.00 98.50 74 PHE A C 1
ATOM 588 O O . PHE A 1 74 ? 0.312 5.602 -2.592 1.00 98.50 74 PHE A O 1
ATOM 595 N N . TYR A 1 75 ? 0.905 5.578 -0.427 1.00 98.56 75 TYR A N 1
ATOM 596 C CA . TYR A 1 75 ? 2.250 6.099 -0.672 1.00 98.56 75 TYR A CA 1
ATOM 597 C C . TYR A 1 75 ? 3.091 5.169 -1.542 1.00 98.56 75 TYR A C 1
ATOM 599 O O . TYR A 1 75 ? 3.773 5.643 -2.451 1.00 98.56 75 TYR A O 1
ATOM 607 N N . LEU A 1 76 ? 3.015 3.851 -1.330 1.00 98.62 76 LEU A N 1
ATOM 608 C CA . LEU A 1 76 ? 3.681 2.911 -2.226 1.00 98.62 76 LEU A CA 1
ATOM 609 C C . LEU A 1 76 ? 3.153 3.037 -3.660 1.00 98.62 76 LEU A C 1
ATOM 611 O O . LEU A 1 76 ? 3.954 3.085 -4.592 1.00 98.62 76 LEU A O 1
ATOM 615 N N . ALA A 1 77 ? 1.832 3.101 -3.849 1.00 98.19 77 ALA A N 1
ATOM 616 C CA . ALA A 1 77 ? 1.226 3.252 -5.171 1.00 98.19 77 ALA A CA 1
ATOM 617 C C . ALA A 1 77 ? 1.680 4.552 -5.855 1.00 98.19 77 ALA A C 1
ATOM 619 O O . ALA A 1 77 ? 2.064 4.527 -7.025 1.00 98.19 77 ALA A O 1
ATOM 620 N N . LEU A 1 78 ? 1.715 5.661 -5.112 1.00 98.44 78 LEU A N 1
ATOM 621 C CA . LEU A 1 78 ? 2.215 6.951 -5.582 1.00 98.44 78 LEU A CA 1
ATOM 622 C C . LEU A 1 78 ? 3.690 6.874 -6.002 1.00 98.44 78 LEU A C 1
ATOM 624 O O . LEU A 1 78 ? 4.043 7.274 -7.112 1.00 98.44 78 LEU A O 1
ATOM 628 N N . PHE A 1 79 ? 4.566 6.339 -5.149 1.00 98.56 79 PHE A N 1
ATOM 629 C CA . PHE A 1 79 ? 5.991 6.218 -5.469 1.00 98.56 79 PHE A CA 1
ATOM 630 C C . PHE A 1 79 ? 6.236 5.270 -6.637 1.00 98.56 79 PHE A C 1
ATOM 632 O O . PHE A 1 79 ? 7.061 5.559 -7.502 1.00 98.56 79 PHE A O 1
ATOM 639 N N . TRP A 1 80 ? 5.486 4.174 -6.721 1.00 98.12 80 TRP A N 1
ATOM 640 C CA . TRP A 1 80 ? 5.600 3.252 -7.840 1.00 98.12 80 TRP A CA 1
ATOM 641 C C . TRP A 1 80 ? 5.146 3.900 -9.144 1.00 98.12 80 TRP A C 1
ATOM 643 O O . TRP A 1 80 ? 5.856 3.801 -10.145 1.00 98.12 80 TRP A O 1
ATOM 653 N N . ALA A 1 81 ? 4.040 4.647 -9.124 1.00 97.25 81 ALA A N 1
ATOM 654 C CA . ALA A 1 81 ? 3.586 5.401 -10.283 1.00 97.25 81 ALA A CA 1
ATOM 655 C C . ALA A 1 81 ? 4.613 6.451 -10.727 1.00 97.25 81 ALA A C 1
ATOM 657 O O . ALA A 1 81 ? 4.908 6.533 -11.915 1.00 97.25 81 ALA A O 1
ATOM 658 N N . ARG A 1 82 ? 5.239 7.181 -9.794 1.00 96.94 82 ARG A N 1
ATOM 659 C CA . ARG A 1 82 ? 6.339 8.119 -10.095 1.00 96.94 82 ARG A CA 1
ATOM 660 C C . ARG A 1 82 ? 7.536 7.427 -10.744 1.00 96.94 82 ARG A C 1
ATOM 662 O O . ARG A 1 82 ? 8.090 7.927 -11.721 1.00 96.94 82 ARG A O 1
ATOM 669 N N . GLU A 1 83 ? 7.959 6.290 -10.202 1.00 97.19 83 GLU A N 1
ATOM 670 C CA . GLU A 1 83 ? 9.114 5.548 -10.717 1.00 97.19 83 GLU A CA 1
ATOM 671 C C . GLU A 1 83 ? 8.841 4.886 -12.070 1.00 97.19 83 GLU A C 1
ATOM 673 O O . GLU A 1 83 ? 9.763 4.754 -12.879 1.00 97.19 83 GLU A O 1
ATOM 678 N N . MET A 1 84 ? 7.584 4.525 -12.333 1.00 96.25 84 MET A N 1
ATOM 679 C CA . MET A 1 84 ? 7.115 4.097 -13.647 1.00 96.25 84 MET A CA 1
ATOM 680 C C . MET A 1 84 ? 6.984 5.278 -14.615 1.00 96.25 84 MET A C 1
ATOM 682 O O . MET A 1 84 ? 7.393 5.167 -15.756 1.00 96.25 84 MET A O 1
ATOM 686 N N . ALA A 1 85 ? 6.505 6.449 -14.199 1.00 94.56 85 ALA A N 1
ATOM 687 C CA . ALA A 1 85 ? 6.454 7.623 -15.077 1.00 94.56 85 ALA A CA 1
ATOM 688 C C . ALA A 1 85 ? 7.856 8.033 -15.574 1.00 94.56 85 ALA A C 1
ATOM 690 O O . ALA A 1 85 ? 8.029 8.484 -16.703 1.00 94.56 85 ALA A O 1
ATOM 691 N N . LYS A 1 86 ? 8.889 7.820 -14.747 1.00 91.69 86 LYS A N 1
ATOM 692 C CA . LYS A 1 86 ? 10.298 8.024 -15.121 1.00 91.69 86 LYS A CA 1
ATOM 693 C C . LYS A 1 86 ? 10.857 6.915 -16.015 1.00 91.69 86 LYS A C 1
ATOM 695 O O . LYS A 1 8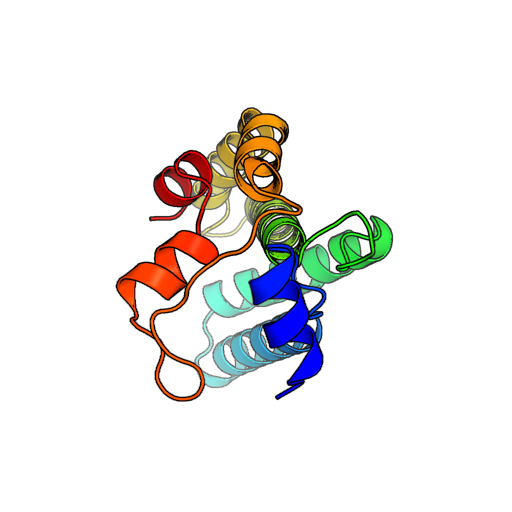6 ? 11.929 7.100 -16.600 1.00 91.69 86 LYS A O 1
ATOM 700 N N . SER A 1 87 ? 10.206 5.753 -16.102 1.00 82.62 87 SER A N 1
ATOM 701 C CA . SER A 1 87 ? 10.685 4.682 -16.966 1.00 82.62 87 SER A CA 1
ATOM 702 C C . SER A 1 87 ? 10.397 5.046 -18.422 1.00 82.62 87 SER A C 1
ATOM 704 O O . SER A 1 87 ? 9.265 5.232 -18.849 1.00 82.62 87 SER A O 1
ATOM 706 N N . GLY A 1 88 ? 11.449 5.140 -19.237 1.00 73.38 88 GLY A N 1
ATOM 707 C CA . GLY A 1 88 ? 11.330 5.411 -20.677 1.00 73.38 88 GLY A CA 1
ATOM 708 C C . GLY A 1 88 ? 10.767 4.236 -21.492 1.00 73.38 88 GLY A C 1
ATOM 709 O O . GLY A 1 88 ? 11.045 4.136 -22.688 1.00 73.38 88 GLY A O 1
ATOM 710 N N . GLY A 1 89 ? 10.076 3.299 -20.839 1.00 78.12 89 GLY A N 1
ATOM 711 C CA . GLY A 1 89 ? 9.523 2.091 -21.432 1.00 78.12 89 GLY A CA 1
ATOM 712 C C . GLY A 1 89 ? 8.089 2.266 -21.921 1.00 78.12 89 GLY A C 1
ATOM 713 O O . GLY A 1 89 ? 7.552 3.367 -22.039 1.00 78.12 89 GLY A O 1
ATOM 714 N N . ILE A 1 90 ? 7.468 1.140 -22.265 1.00 74.69 90 ILE A N 1
ATOM 715 C CA . ILE A 1 90 ? 6.143 1.102 -22.905 1.00 74.69 90 ILE A CA 1
ATOM 716 C C . ILE A 1 90 ? 5.054 1.553 -21.925 1.00 74.69 90 ILE A C 1
ATOM 718 O O . ILE A 1 90 ? 4.043 2.119 -22.341 1.00 74.69 90 ILE A O 1
ATOM 722 N N . LEU A 1 91 ? 5.273 1.315 -20.630 1.00 85.94 91 LEU A N 1
ATOM 723 C CA . LEU A 1 91 ? 4.310 1.611 -19.580 1.00 85.94 91 LEU A CA 1
ATOM 724 C C . LEU A 1 91 ? 4.429 3.041 -19.044 1.00 85.94 91 LEU A C 1
ATOM 726 O O . LEU A 1 91 ? 3.431 3.558 -18.552 1.00 85.94 91 LEU A O 1
ATOM 730 N N . GLY A 1 92 ? 5.580 3.708 -19.186 1.00 85.75 92 GLY A N 1
ATOM 731 C CA . GLY A 1 92 ? 5.827 4.999 -18.532 1.00 85.75 92 GLY A CA 1
ATOM 732 C C . GLY A 1 92 ? 4.757 6.059 -18.797 1.00 85.75 92 GLY A C 1
ATOM 733 O O . GLY A 1 92 ? 4.220 6.636 -17.858 1.00 85.75 92 GLY A O 1
ATOM 734 N N . LYS A 1 93 ? 4.309 6.204 -20.052 1.00 83.88 93 LYS A N 1
ATOM 735 C CA . LYS A 1 93 ? 3.230 7.145 -20.420 1.00 83.88 93 LYS A CA 1
ATOM 736 C C . LYS A 1 93 ? 1.882 6.855 -19.757 1.00 83.88 93 LYS A C 1
ATOM 738 O O . LYS A 1 93 ? 1.092 7.769 -19.557 1.00 83.88 93 LYS A O 1
ATOM 743 N N . ILE A 1 94 ? 1.583 5.589 -19.466 1.00 86.12 94 ILE A N 1
ATOM 744 C CA . ILE A 1 94 ? 0.351 5.215 -18.755 1.00 86.12 94 ILE A CA 1
ATOM 745 C C . ILE A 1 94 ? 0.458 5.680 -17.299 1.00 86.12 94 ILE A C 1
ATOM 747 O O . ILE A 1 94 ? -0.504 6.200 -16.739 1.00 86.12 94 ILE A O 1
ATOM 751 N N . PHE A 1 95 ? 1.645 5.533 -16.710 1.00 94.50 95 PHE A N 1
ATOM 752 C CA . PHE A 1 95 ? 1.905 5.891 -15.322 1.00 94.50 95 PHE A CA 1
ATOM 753 C C . PHE A 1 95 ? 2.150 7.387 -15.096 1.00 94.50 95 PHE A C 1
ATOM 755 O O . PHE A 1 95 ? 1.958 7.832 -13.973 1.00 94.50 95 PHE A O 1
ATOM 762 N N . GLU A 1 96 ? 2.490 8.169 -16.127 1.00 92.81 96 GLU A N 1
ATOM 763 C CA . GLU A 1 96 ? 2.537 9.639 -16.046 1.00 92.81 96 GLU A CA 1
ATOM 764 C C . GLU A 1 96 ? 1.195 10.203 -15.559 1.00 92.81 96 GLU A C 1
ATOM 766 O O . GLU A 1 96 ? 1.154 10.904 -14.552 1.00 92.81 96 GLU A O 1
ATOM 771 N N . ASN A 1 97 ? 0.086 9.828 -16.207 1.00 92.25 97 ASN A N 1
ATOM 772 C CA . ASN A 1 97 ? -1.245 10.296 -15.809 1.00 92.25 97 ASN A CA 1
ATOM 773 C C . ASN A 1 97 ? -1.640 9.795 -14.414 1.00 92.25 97 ASN A C 1
ATOM 775 O O . ASN A 1 97 ? -2.206 10.552 -13.631 1.00 92.25 97 ASN A O 1
ATOM 779 N N . LEU A 1 98 ? -1.325 8.535 -14.096 1.00 95.19 98 LEU A N 1
ATOM 780 C CA . LEU A 1 98 ? -1.634 7.957 -12.788 1.00 95.19 98 LEU A CA 1
ATOM 781 C C . LEU A 1 98 ? -0.870 8.667 -11.662 1.00 95.19 98 LEU A C 1
ATOM 783 O O . LEU A 1 98 ? -1.461 8.998 -10.638 1.00 95.19 98 LEU A O 1
ATOM 787 N N . ALA A 1 99 ? 0.429 8.914 -11.848 1.00 96.69 99 ALA A N 1
ATOM 788 C CA . ALA A 1 99 ? 1.244 9.641 -10.880 1.00 96.69 99 ALA A CA 1
ATOM 789 C C . ALA A 1 99 ? 0.678 11.048 -10.657 1.00 96.69 99 ALA A C 1
ATOM 791 O O . ALA A 1 99 ? 0.435 11.437 -9.519 1.00 96.69 99 ALA A O 1
ATOM 792 N N . ASP A 1 100 ? 0.373 11.759 -11.742 1.00 96.12 100 ASP A N 1
ATOM 793 C CA . ASP A 1 100 ? -0.244 13.083 -11.713 1.00 96.12 100 ASP A CA 1
ATOM 794 C C . ASP A 1 100 ? -1.572 13.111 -10.938 1.00 96.12 100 ASP A C 1
ATOM 796 O O . ASP A 1 100 ? -1.821 14.033 -10.159 1.00 96.12 100 ASP A O 1
ATOM 800 N N . GLU A 1 101 ? -2.454 12.136 -11.168 1.00 97.06 101 GLU A N 1
ATOM 801 C CA . GLU A 1 101 ? -3.749 12.053 -10.487 1.00 97.06 101 GLU A CA 1
ATOM 802 C C . GLU A 1 101 ? -3.597 11.738 -8.997 1.00 97.06 101 GLU A C 1
ATOM 804 O O . GLU A 1 101 ? -4.268 12.372 -8.178 1.00 97.06 101 GLU A O 1
ATOM 809 N N . LEU A 1 102 ? -2.702 10.816 -8.632 1.00 98.25 102 LEU A N 1
ATOM 810 C CA . LEU A 1 102 ? -2.422 10.492 -7.232 1.00 98.25 102 LEU A CA 1
ATOM 811 C C . LEU A 1 102 ? -1.804 11.686 -6.492 1.00 98.25 102 LEU A C 1
ATOM 813 O O . LEU A 1 102 ? -2.226 11.987 -5.380 1.00 98.25 102 LEU A O 1
ATOM 817 N N . GLU A 1 103 ? -0.866 12.406 -7.115 1.00 98.00 103 GLU A N 1
ATOM 818 C CA . GLU A 1 103 ? -0.245 13.604 -6.533 1.00 98.00 103 GLU A CA 1
ATOM 819 C C . GLU A 1 103 ? -1.249 14.733 -6.316 1.00 98.00 103 GLU A C 1
ATOM 821 O O . GLU A 1 103 ? -1.322 15.313 -5.233 1.00 98.00 103 GLU A O 1
ATOM 826 N N . LYS A 1 104 ? -2.056 15.048 -7.337 1.00 98.38 104 LYS A N 1
ATOM 827 C CA . LYS A 1 104 ? -3.041 16.140 -7.260 1.00 98.38 104 LYS A CA 1
ATOM 828 C C . LYS A 1 104 ? -4.100 15.889 -6.189 1.00 98.38 104 LYS A C 1
ATOM 830 O O . LYS A 1 104 ? -4.643 16.850 -5.647 1.00 98.38 104 LYS A O 1
ATOM 835 N N . ASN A 1 105 ? -4.397 14.623 -5.903 1.00 98.56 105 ASN A N 1
ATOM 836 C CA . ASN A 1 105 ? -5.428 14.223 -4.951 1.00 98.56 105 ASN A CA 1
ATOM 837 C C . ASN A 1 105 ? -4.873 13.712 -3.612 1.00 98.56 105 ASN A C 1
ATOM 839 O O . ASN A 1 105 ? -5.676 13.307 -2.775 1.00 98.56 105 ASN A O 1
ATOM 843 N N . GLU A 1 106 ? -3.554 13.757 -3.375 1.00 98.38 106 GLU A N 1
ATOM 844 C CA . GLU A 1 106 ? -2.906 13.178 -2.184 1.00 98.38 106 GLU A CA 1
ATOM 845 C C . GLU A 1 106 ? -3.610 13.587 -0.884 1.00 98.38 106 GLU A C 1
ATOM 847 O O . GLU A 1 106 ? -4.088 12.733 -0.139 1.00 98.38 106 GLU A O 1
ATOM 852 N N . SER A 1 107 ? -3.749 14.892 -0.642 1.00 98.31 107 SER A N 1
ATOM 853 C CA . SER A 1 107 ? -4.340 15.404 0.599 1.00 98.31 107 SER A CA 1
ATOM 854 C C . SER A 1 107 ? -5.781 14.940 0.818 1.00 98.31 107 SER A C 1
ATOM 856 O O . SER A 1 107 ? -6.165 14.653 1.948 1.00 98.31 107 SER A O 1
ATOM 858 N N . GLU A 1 108 ? -6.589 14.868 -0.243 1.00 98.50 108 GLU A N 1
ATOM 859 C CA . GLU A 1 108 ? -7.993 14.461 -0.128 1.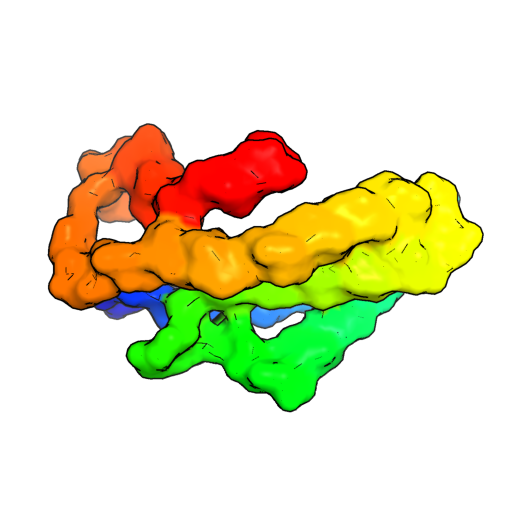00 98.50 108 GLU A CA 1
ATOM 860 C C . GLU A 1 108 ? -8.132 12.940 0.006 1.00 98.50 108 GLU A C 1
ATOM 862 O O . GLU A 1 108 ? -8.975 12.472 0.766 1.00 98.50 108 GLU A O 1
ATOM 867 N N . ILE A 1 109 ? -7.280 12.160 -0.667 1.00 98.56 109 ILE A N 1
ATOM 868 C CA . ILE A 1 109 ? -7.226 10.702 -0.509 1.00 98.56 109 ILE A CA 1
ATOM 869 C C . ILE A 1 109 ? -6.862 10.344 0.932 1.00 98.56 109 ILE A C 1
ATOM 871 O O . ILE A 1 109 ? -7.573 9.559 1.557 1.00 98.56 109 ILE A O 1
ATOM 875 N N . LEU A 1 110 ? -5.801 10.948 1.477 1.00 98.19 110 LEU A N 1
ATOM 876 C CA . LEU A 1 110 ? -5.382 10.714 2.861 1.00 98.19 110 LEU A CA 1
ATOM 877 C C . LEU A 1 110 ? -6.481 11.126 3.846 1.00 98.19 110 LEU A C 1
ATOM 879 O O . LEU A 1 110 ? -6.818 10.352 4.739 1.00 98.19 110 LEU A O 1
ATOM 883 N N . ARG A 1 111 ? -7.134 12.276 3.615 1.00 98.06 111 ARG A N 1
ATOM 884 C CA . ARG A 1 111 ? -8.287 12.710 4.417 1.00 98.06 111 ARG A CA 1
ATOM 885 C C . ARG A 1 111 ? -9.415 11.676 4.409 1.00 98.06 111 ARG A C 1
ATOM 887 O O . ARG A 1 111 ? -9.976 11.415 5.464 1.00 98.06 111 ARG A O 1
ATOM 894 N N . GLN A 1 112 ? -9.758 11.103 3.253 1.00 97.75 112 GLN A N 1
ATOM 895 C CA . GLN A 1 112 ? -10.800 10.071 3.149 1.00 97.75 112 GLN A CA 1
ATOM 896 C C . GLN A 1 112 ? -10.406 8.764 3.847 1.00 97.75 112 GLN A C 1
ATOM 898 O O . GLN A 1 112 ? -11.271 8.079 4.388 1.00 97.75 112 GLN A O 1
ATOM 903 N N . ILE A 1 113 ? -9.119 8.406 3.840 1.00 97.31 113 ILE A N 1
ATOM 904 C CA . ILE A 1 113 ? -8.633 7.210 4.536 1.00 97.31 113 ILE A CA 1
ATOM 905 C C . ILE A 1 113 ? -8.739 7.386 6.054 1.00 97.31 113 ILE A C 1
ATOM 907 O O . ILE A 1 113 ? -9.264 6.495 6.719 1.00 97.31 113 ILE A O 1
ATOM 911 N N . SER A 1 114 ? -8.313 8.538 6.578 1.00 95.19 114 SER A N 1
ATOM 912 C CA . SER A 1 114 ? -8.266 8.809 8.019 1.00 95.19 114 SER A CA 1
ATOM 913 C C . SER A 1 114 ? -9.565 9.396 8.596 1.00 95.19 114 SER A C 1
ATOM 915 O O . SER A 1 114 ? -9.636 9.691 9.788 1.00 95.19 114 SER A O 1
ATOM 917 N N . GLU A 1 115 ? -10.595 9.643 7.773 1.00 93.69 115 GLU A N 1
ATOM 918 C CA . GLU A 1 115 ? -11.816 10.372 8.175 1.00 93.69 115 GLU A CA 1
ATOM 919 C C . GLU A 1 115 ? -12.525 9.732 9.375 1.00 93.69 115 GLU A C 1
ATOM 921 O O . GLU A 1 115 ? -13.093 10.431 10.214 1.00 93.69 115 GLU A O 1
ATOM 926 N N . ASN A 1 116 ? -12.457 8.403 9.467 1.00 89.94 116 ASN A N 1
ATOM 927 C CA . ASN A 1 116 ? -13.121 7.612 10.498 1.00 89.94 116 ASN A CA 1
ATOM 928 C C . ASN A 1 116 ? -12.140 7.007 11.517 1.00 89.94 116 ASN A C 1
ATOM 930 O O . ASN A 1 116 ? -12.489 6.034 12.190 1.00 89.94 116 ASN A O 1
ATOM 934 N N . ASP A 1 117 ? -10.917 7.525 11.629 1.00 92.00 117 ASP A N 1
ATOM 935 C CA . ASP A 1 117 ? -9.959 7.058 12.633 1.00 92.00 117 ASP A CA 1
ATOM 936 C C . ASP A 1 117 ? -10.501 7.267 14.055 1.00 92.00 117 ASP A C 1
ATOM 938 O O . ASP A 1 117 ? -11.117 8.278 14.399 1.00 92.00 117 ASP A O 1
ATOM 942 N N . GLY A 1 118 ? -10.285 6.272 14.910 1.00 92.88 118 GLY A N 1
ATOM 943 C CA . GLY A 1 118 ? -10.815 6.209 16.270 1.00 92.88 118 GLY A CA 1
ATOM 944 C C . GLY A 1 118 ? -12.258 5.703 16.376 1.00 92.88 118 GLY A C 1
ATOM 945 O O . GLY A 1 118 ? -12.716 5.466 17.495 1.00 92.88 118 GLY A O 1
ATOM 946 N N . ALA A 1 119 ? -12.966 5.500 15.260 1.00 94.56 119 ALA A N 1
ATOM 947 C CA . ALA A 1 119 ? -14.305 4.918 15.258 1.00 94.56 119 ALA A CA 1
ATOM 948 C C . ALA A 1 119 ? -14.266 3.381 15.230 1.00 94.56 119 ALA A C 1
ATOM 950 O O . ALA A 1 119 ? -13.362 2.765 14.668 1.00 94.56 119 ALA A O 1
ATOM 951 N N . SER A 1 120 ? -15.291 2.747 15.804 1.00 96.25 120 SER A N 1
ATOM 952 C CA . SER A 1 120 ? -15.468 1.300 15.670 1.00 96.25 120 SER A CA 1
ATOM 953 C C . SER A 1 120 ? -16.022 0.955 14.287 1.00 96.25 120 SER A C 1
ATOM 955 O O . SER A 1 120 ? -16.936 1.617 13.801 1.00 96.25 120 SER A O 1
ATOM 957 N N . VAL A 1 121 ? -15.537 -0.139 13.703 1.00 96.06 121 VAL A N 1
ATOM 958 C CA . VAL A 1 121 ? -15.998 -0.680 12.413 1.00 96.06 121 VAL A CA 1
ATOM 959 C C . VAL A 1 121 ? -16.474 -2.127 12.554 1.00 96.06 121 VAL A C 1
ATOM 961 O O . VAL A 1 121 ? -16.109 -2.835 13.496 1.00 96.06 121 VAL A O 1
ATOM 964 N N . GLU A 1 122 ? -17.307 -2.588 11.620 1.00 94.31 122 GLU A N 1
ATOM 965 C CA . GLU A 1 122 ? -17.872 -3.940 11.629 1.00 94.31 122 GLU A CA 1
ATOM 966 C C . GLU A 1 122 ? -17.610 -4.662 10.310 1.00 94.31 122 GLU A C 1
ATOM 968 O O . GLU A 1 122 ? -18.090 -4.251 9.261 1.00 94.31 122 GLU A O 1
ATOM 973 N N . PHE A 1 123 ? -16.925 -5.803 10.379 1.00 92.25 123 PHE A N 1
ATOM 974 C CA . PHE A 1 123 ?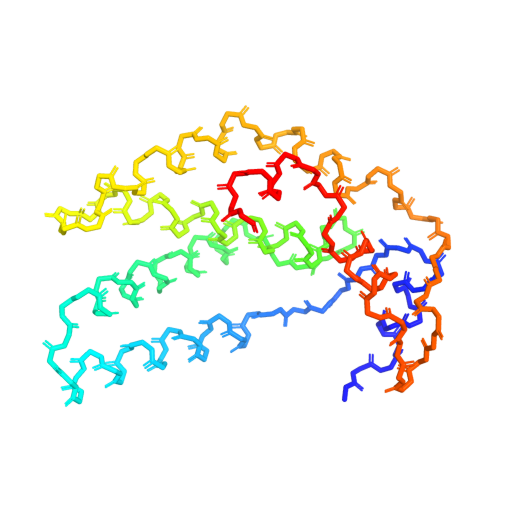 -16.595 -6.611 9.200 1.00 92.25 123 PHE A CA 1
ATOM 975 C C . PHE A 1 123 ? -17.631 -7.696 8.899 1.00 92.25 123 PHE A C 1
ATOM 977 O O . PHE A 1 123 ? -17.439 -8.480 7.986 1.00 92.25 123 PHE A O 1
ATOM 984 N N . GLY A 1 124 ? -18.693 -7.840 9.703 1.00 92.81 124 GLY A N 1
ATOM 985 C CA . GLY A 1 124 ? -19.677 -8.922 9.532 1.00 92.81 124 GLY A CA 1
ATOM 986 C C . GLY A 1 124 ? -19.175 -10.332 9.890 1.00 92.81 124 GLY A C 1
ATOM 987 O O . GLY A 1 124 ? -19.902 -11.300 9.699 1.00 92.81 124 GLY A O 1
ATOM 988 N N . GLY A 1 125 ? -17.967 -10.452 10.447 1.00 92.75 125 GLY A N 1
ATOM 989 C CA . GLY A 1 125 ? -17.356 -11.706 10.886 1.00 92.75 125 GLY A CA 1
ATOM 990 C C . GLY A 1 125 ? -15.891 -11.505 11.284 1.00 92.75 125 GLY A C 1
ATOM 991 O O . GLY A 1 125 ? -15.364 -10.403 11.165 1.00 92.75 125 GLY A O 1
ATOM 992 N N . TYR A 1 126 ? -15.235 -12.558 11.786 1.00 92.75 126 TYR A N 1
ATOM 993 C CA . TYR A 1 126 ? -13.797 -12.532 12.116 1.00 92.75 126 TYR A CA 1
ATOM 994 C C . TYR A 1 126 ? -12.995 -13.478 11.216 1.00 92.75 126 TYR A C 1
ATOM 996 O O . TYR A 1 126 ? -12.173 -13.035 10.426 1.00 92.75 126 TYR A O 1
ATOM 1004 N N . TYR A 1 127 ? -13.267 -14.786 11.289 1.00 93.94 127 TYR A N 1
ATOM 1005 C CA . TYR A 1 127 ? -12.625 -15.781 10.417 1.00 93.94 127 TYR A CA 1
ATOM 1006 C C . TYR A 1 127 ? -13.207 -15.807 9.000 1.00 93.94 127 TYR A C 1
ATOM 1008 O O . TYR A 1 127 ? -12.528 -16.221 8.066 1.00 93.94 127 TYR A O 1
ATOM 1016 N N . LEU A 1 128 ? -14.463 -15.381 8.861 1.00 95.44 128 LEU A N 1
ATOM 1017 C CA . LEU A 1 128 ? -15.174 -15.238 7.596 1.00 95.44 128 LEU A CA 1
ATOM 1018 C C . LEU A 1 128 ? -15.922 -13.896 7.631 1.00 95.44 128 LEU A C 1
ATOM 1020 O O . LEU A 1 128 ? -17.083 -13.871 8.041 1.00 95.44 128 LEU A O 1
ATOM 1024 N N . PRO A 1 129 ? -15.237 -12.773 7.355 1.00 96.12 129 PRO A N 1
ATOM 1025 C CA . PRO A 1 129 ? -15.883 -11.471 7.280 1.00 96.12 129 PRO A CA 1
ATOM 1026 C C . PRO A 1 129 ? -16.819 -11.399 6.068 1.00 96.12 129 PRO A C 1
ATOM 1028 O O . PRO A 1 129 ? -16.655 -12.120 5.085 1.00 96.12 129 PRO A O 1
ATOM 1031 N N . ASP A 1 130 ? -17.794 -10.505 6.150 1.00 98.12 130 ASP A N 1
ATOM 1032 C CA . ASP A 1 130 ? -18.573 -10.070 5.002 1.00 98.12 130 ASP A CA 1
ATOM 1033 C C . ASP A 1 130 ? -17.665 -9.276 4.055 1.00 98.12 130 ASP A C 1
ATOM 1035 O O . ASP A 1 130 ? -17.029 -8.297 4.451 1.00 98.12 130 ASP A O 1
ATOM 1039 N N . GLU A 1 131 ? -17.581 -9.725 2.805 1.00 96.69 131 GLU A N 1
ATOM 1040 C CA . GLU A 1 131 ? -16.656 -9.177 1.813 1.00 96.69 131 GLU A CA 1
ATOM 1041 C C . GLU A 1 131 ? -16.955 -7.709 1.490 1.00 96.69 131 GLU A C 1
ATOM 1043 O O . GLU A 1 131 ? -16.032 -6.904 1.375 1.00 96.69 131 GLU A O 1
ATOM 1048 N N . ALA A 1 132 ? -18.235 -7.338 1.394 1.00 96.62 132 ALA A N 1
ATOM 1049 C CA . ALA A 1 132 ? -18.625 -5.966 1.090 1.00 96.62 132 ALA A CA 1
ATOM 1050 C C . ALA A 1 132 ? -18.220 -5.021 2.228 1.00 96.62 132 ALA A C 1
ATOM 1052 O O . ALA A 1 132 ? -17.587 -3.997 1.977 1.00 96.62 132 ALA A O 1
ATOM 1053 N N . LYS A 1 133 ? -18.496 -5.406 3.480 1.00 96.81 133 LYS A N 1
ATOM 1054 C CA . LYS A 1 133 ? -18.103 -4.624 4.661 1.00 96.81 133 LYS A CA 1
ATOM 1055 C C . LYS A 1 133 ? -16.591 -4.531 4.827 1.00 96.81 133 LYS A C 1
ATOM 1057 O O . LYS A 1 133 ? -16.073 -3.467 5.149 1.00 96.81 133 LYS A O 1
ATOM 1062 N N . ALA A 1 134 ? -15.867 -5.629 4.609 1.00 96.25 134 ALA A N 1
ATOM 1063 C CA . ALA A 1 134 ? -14.409 -5.614 4.666 1.00 96.25 134 ALA A CA 1
ATOM 1064 C C . ALA A 1 134 ? -13.820 -4.687 3.591 1.00 96.25 134 ALA A C 1
ATOM 1066 O O . ALA A 1 134 ? -12.933 -3.894 3.896 1.00 96.25 134 ALA A O 1
ATOM 1067 N N . ASN A 1 135 ? -14.344 -4.732 2.363 1.00 95.31 135 ASN A N 1
ATOM 1068 C CA . ASN A 1 135 ? -13.909 -3.849 1.283 1.00 95.31 135 ASN A CA 1
ATOM 1069 C C . ASN A 1 135 ? -14.195 -2.375 1.586 1.00 95.31 135 ASN A C 1
ATOM 1071 O O . ASN A 1 135 ? -13.329 -1.544 1.336 1.00 95.31 135 ASN A O 1
ATOM 1075 N N . GLU A 1 136 ? -15.356 -2.049 2.156 1.00 94.94 136 GLU A N 1
ATOM 1076 C CA . GLU A 1 136 ? -15.694 -0.678 2.558 1.00 94.94 136 GLU A CA 1
ATOM 1077 C C . GLU A 1 136 ? -14.700 -0.130 3.596 1.00 94.94 136 GLU A C 1
ATOM 1079 O O . GLU A 1 136 ? -14.183 0.973 3.436 1.00 94.94 136 GLU A O 1
ATOM 1084 N N . VAL A 1 137 ? -14.346 -0.933 4.609 1.00 96.31 137 VAL A N 1
ATOM 1085 C CA . VAL A 1 137 ? -13.360 -0.534 5.629 1.00 96.31 137 VAL A CA 1
ATOM 1086 C C . VAL A 1 137 ? -11.943 -0.427 5.055 1.00 96.31 137 VAL A C 1
ATOM 1088 O O . VAL A 1 137 ? -11.182 0.466 5.435 1.00 96.31 137 VAL A O 1
ATOM 1091 N N . MET A 1 138 ? -11.560 -1.335 4.154 1.00 97.00 138 MET A N 1
ATOM 1092 C CA . MET A 1 138 ? -10.199 -1.387 3.610 1.00 97.00 138 MET A CA 1
ATOM 1093 C C . MET A 1 138 ? -9.964 -0.416 2.447 1.00 97.00 138 MET A C 1
ATOM 1095 O O . MET A 1 138 ? -8.817 -0.062 2.183 1.00 97.00 138 MET A O 1
ATOM 1099 N N . ARG A 1 139 ? -11.022 0.037 1.764 1.00 96.81 139 ARG A N 1
ATOM 1100 C CA . ARG A 1 139 ? -10.960 0.951 0.612 1.00 96.81 139 ARG A CA 1
ATOM 1101 C C . ARG A 1 139 ? -11.876 2.178 0.799 1.00 96.81 139 ARG A C 1
ATOM 1103 O O . ARG A 1 139 ? -12.716 2.429 -0.066 1.00 96.81 139 ARG A O 1
ATOM 1110 N N . PRO A 1 140 ? -11.717 2.967 1.878 1.00 96.81 140 PRO A N 1
ATOM 1111 C CA . PRO A 1 140 ? -12.629 4.069 2.204 1.00 96.81 140 PRO A CA 1
ATOM 1112 C C . PRO A 1 140 ? -12.517 5.271 1.249 1.00 96.81 140 PRO A C 1
ATOM 1114 O O . PRO A 1 140 ? -13.466 6.038 1.107 1.00 96.81 140 PRO A O 1
ATOM 1117 N N . SER A 1 141 ? -11.379 5.449 0.564 1.00 97.94 141 SER A N 1
ATOM 1118 C CA . SER A 1 141 ? -11.198 6.573 -0.361 1.00 97.94 141 SER A CA 1
ATOM 1119 C C . SER A 1 141 ? -11.866 6.320 -1.709 1.00 97.94 141 SER A C 1
ATOM 1121 O O . SER A 1 141 ? -11.355 5.593 -2.564 1.00 97.94 141 SER A O 1
ATOM 1123 N N . GLU A 1 142 ? -12.994 6.992 -1.939 1.00 97.38 142 GLU A N 1
ATOM 1124 C CA . GLU A 1 142 ? -13.658 6.995 -3.241 1.00 97.38 142 GLU A CA 1
ATOM 1125 C C . GLU A 1 142 ? -12.767 7.533 -4.360 1.00 97.38 142 GLU A C 1
ATOM 1127 O O . GLU A 1 142 ? -12.858 7.056 -5.489 1.00 97.38 142 GLU A O 1
ATOM 1132 N N . ILE A 1 143 ? -11.944 8.547 -4.076 1.00 98.00 143 ILE A N 1
ATOM 1133 C CA . ILE A 1 143 ? -11.074 9.146 -5.094 1.00 98.00 143 ILE A CA 1
ATOM 1134 C C . ILE A 1 143 ? -9.999 8.147 -5.502 1.00 98.00 143 ILE A C 1
ATOM 1136 O O . ILE A 1 143 ? -9.828 7.901 -6.694 1.00 98.00 143 ILE A O 1
ATOM 1140 N N . LEU A 1 144 ? -9.340 7.513 -4.530 1.00 97.88 144 LEU A N 1
ATOM 1141 C CA . LEU A 1 144 ? -8.340 6.489 -4.809 1.00 97.88 144 LEU A CA 1
ATOM 1142 C C . LEU A 1 144 ? -8.942 5.319 -5.594 1.00 97.88 144 LEU A C 1
ATOM 1144 O O . LEU A 1 144 ? -8.359 4.872 -6.580 1.00 97.88 144 LEU A O 1
ATOM 1148 N N . ASN A 1 145 ? -10.138 4.868 -5.207 1.00 97.31 145 ASN A N 1
ATOM 1149 C CA . ASN A 1 145 ? 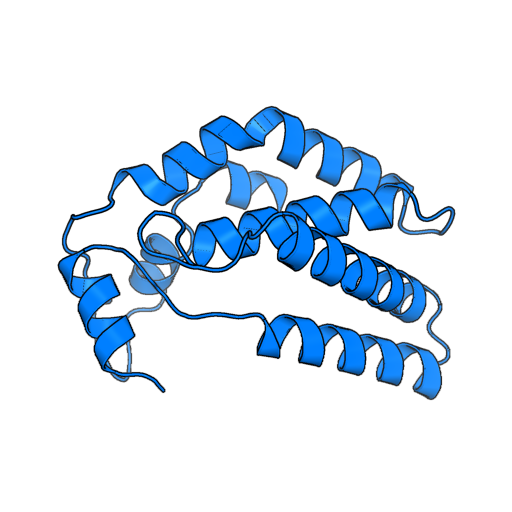-10.851 3.812 -5.920 1.00 97.31 145 ASN A CA 1
ATOM 1150 C C . ASN A 1 145 ? -11.180 4.207 -7.366 1.00 97.31 145 ASN A C 1
ATOM 1152 O O . ASN A 1 145 ? -11.032 3.385 -8.260 1.00 97.31 145 ASN A O 1
ATOM 1156 N N . LYS A 1 146 ? -11.581 5.460 -7.616 1.00 97.50 146 LYS A N 1
ATOM 1157 C CA . LYS A 1 146 ? -11.862 5.957 -8.975 1.00 97.50 146 LYS A CA 1
ATOM 1158 C C . LYS A 1 146 ? -10.601 6.054 -9.838 1.00 97.50 146 LYS A C 1
ATOM 1160 O O . LYS A 1 146 ? -10.690 5.791 -11.032 1.00 97.50 146 LYS A O 1
ATOM 1165 N N . ILE A 1 147 ? -9.460 6.419 -9.250 1.00 96.19 147 ILE A N 1
ATOM 1166 C CA . ILE A 1 147 ? -8.170 6.517 -9.953 1.00 96.19 147 ILE A CA 1
ATOM 1167 C C . ILE A 1 147 ? -7.638 5.121 -10.326 1.00 96.19 147 ILE A C 1
ATOM 1169 O O . ILE A 1 147 ? -7.136 4.927 -11.431 1.00 96.19 147 ILE A O 1
ATOM 1173 N N . ILE A 1 148 ? -7.742 4.142 -9.419 1.00 89.44 148 ILE A N 1
ATOM 1174 C CA . ILE A 1 148 ? -7.135 2.810 -9.601 1.00 89.44 148 ILE A CA 1
ATOM 1175 C C . ILE A 1 148 ? -8.068 1.806 -10.308 1.00 89.44 148 ILE A C 1
ATOM 1177 O O . ILE A 1 148 ? -7.575 0.975 -11.075 1.00 89.44 148 ILE A O 1
ATOM 1181 N N . GLY A 1 149 ? -9.387 1.874 -10.084 1.00 74.31 149 GLY A N 1
ATOM 1182 C CA . GLY A 1 149 ? -10.374 0.913 -10.606 1.00 74.31 149 GLY A CA 1
ATOM 1183 C C . GLY A 1 149 ? -11.074 0.074 -9.539 1.00 74.31 149 GLY A C 1
ATOM 1184 O O . GLY A 1 149 ? -10.405 -0.516 -8.651 1.00 74.31 149 GLY A O 1
#

Foldseek 3Di:
DPVVQVVCCQQFVAGQDWCLVVLLVQLVVLVCCCVVVVDVVSVQLSVLSVQLSVVLVVVVQHRDPPHGPLLSVLSSQLSSLVSLCPDPDPCNVVSVVLNVLSVVCVVVQVCQLCVRGSHGAAQCDDVDGDPVRVCCSSRRRPSVVVSPD

Organism: NCBI:txid199

Radius of gyration: 16.44 Å; chains: 1; bounding box: 33×33×41 Å

InterPro domains:
  IPR004436 Isocitrate dehydrogenase NADP-dependent, monomeric [PF03971] (2-148)
  IPR004436 Isocitrate dehydrogenase NADP-dependent, monomeric [PTHR36999] (2-148)

Secondary structure (DSSP, 8-state):
--HHHHHHHHHHS------HHHHHHHHHHHHHHHHHHT-HHHHHHHHHHHHHHHHHHHTT-S-BTTB-HHHHHHHHHHHHHHHHHT--STTHHHHHHHHHHHHHTHHHHHHHHHTTTTS----S-SSS--HHHHHHHH---HHHHHHH-

Sequence (149 aa):
TAPTLVKELKEKNHLLWDSLGEFLALSASLEHLAFFRQKKEAKELSEALNRAVASYLDENKTPNATLDTRESHFYLALFWAREMAKSGGILGKIFENLADELEKNESEILRQISENDGASVEFGGYYLPDEAKANEVMRPSEILNKIIG